Protein AF-A0A661WSB7-F1 (afdb_monomer_lite)

Radius of gyration: 28.86 Å; chains: 1; bounding box: 81×37×64 Å

pLDDT: mean 88.87, std 9.88, range [48.19, 96.81]

Structure (mmCIF, N/CA/C/O backbone):
data_AF-A0A661WSB7-F1
#
_entry.id   AF-A0A661WSB7-F1
#
loop_
_atom_site.group_PDB
_atom_site.id
_atom_site.type_symbol
_atom_site.label_atom_id
_atom_site.label_alt_id
_atom_site.label_comp_id
_atom_site.label_asym_id
_atom_site.label_entity_id
_atom_site.label_seq_id
_atom_site.pdbx_PDB_ins_code
_atom_site.Cartn_x
_atom_site.Cartn_y
_atom_site.Cartn_z
_atom_site.occupancy
_atom_site.B_iso_or_equiv
_atom_site.auth_seq_id
_atom_site.auth_comp_id
_atom_site.auth_asym_id
_atom_site.auth_atom_id
_atom_site.pdbx_PDB_model_num
ATOM 1 N N . MET A 1 1 ? -64.156 -21.860 35.227 1.00 48.19 1 MET A N 1
ATOM 2 C CA . MET A 1 1 ? -63.182 -21.817 36.339 1.00 48.19 1 MET A CA 1
ATOM 3 C C . MET A 1 1 ? -61.802 -21.608 35.723 1.00 48.19 1 MET A C 1
ATOM 5 O O . MET A 1 1 ? -61.200 -22.572 35.284 1.00 48.19 1 MET A O 1
ATOM 9 N N . PHE A 1 2 ? -61.357 -20.355 35.576 1.00 55.84 2 PHE A N 1
ATOM 10 C CA . PHE A 1 2 ? -60.053 -20.019 34.989 1.00 55.84 2 PHE A CA 1
ATOM 11 C C . PHE A 1 2 ? -59.142 -19.496 36.096 1.00 55.84 2 PHE A C 1
ATOM 13 O O . PHE A 1 2 ? -59.358 -18.412 36.635 1.00 55.84 2 PHE A O 1
ATOM 20 N N . ARG A 1 3 ? -58.169 -20.319 36.481 1.00 64.00 3 ARG A N 1
ATOM 21 C CA . ARG A 1 3 ? -57.183 -20.019 37.516 1.00 64.00 3 ARG A CA 1
ATOM 22 C C . ARG A 1 3 ? -56.070 -19.205 36.850 1.00 64.00 3 ARG A C 1
ATOM 24 O O . ARG A 1 3 ? -55.285 -19.754 36.088 1.00 64.00 3 ARG A O 1
ATOM 31 N N . LYS A 1 4 ? -56.075 -17.887 37.063 1.00 63.34 4 LYS A N 1
ATOM 32 C CA . LYS A 1 4 ? -55.012 -16.989 36.596 1.00 63.34 4 LYS A CA 1
ATOM 33 C C . LYS A 1 4 ? -53.722 -17.313 37.355 1.00 63.34 4 LYS A C 1
ATOM 35 O O . LYS A 1 4 ? -53.668 -17.120 38.566 1.00 63.34 4 LYS A O 1
ATOM 40 N N . PHE A 1 5 ? -52.718 -17.806 36.639 1.00 63.44 5 PHE A N 1
ATOM 41 C CA . PHE A 1 5 ? -51.320 -17.765 37.054 1.00 63.44 5 PHE A CA 1
ATOM 42 C C . PHE A 1 5 ? -50.817 -16.346 36.772 1.00 63.44 5 PHE A C 1
ATOM 44 O O .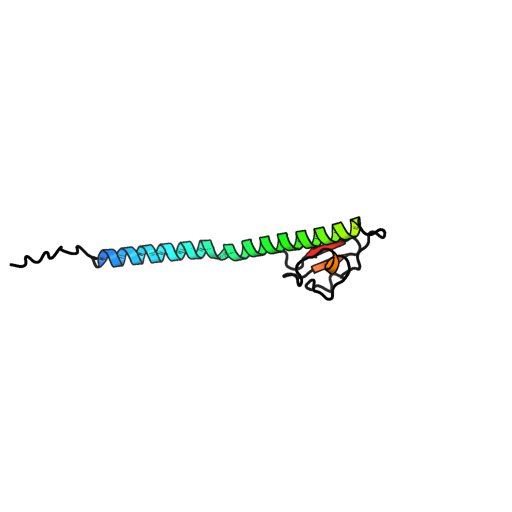 PHE A 1 5 ? -50.596 -15.994 35.620 1.00 63.44 5 PHE A O 1
ATOM 51 N N . PHE A 1 6 ? -50.733 -15.503 37.799 1.00 63.22 6 PHE A N 1
ATOM 52 C CA . PHE A 1 6 ? -49.803 -14.377 37.768 1.00 63.22 6 PHE A CA 1
ATOM 53 C C . PHE A 1 6 ? -48.501 -14.930 38.344 1.00 63.22 6 PHE A C 1
ATOM 55 O O . PHE A 1 6 ? -48.378 -15.071 39.561 1.00 63.22 6 PHE A O 1
ATOM 62 N N . GLU A 1 7 ? -47.590 -15.351 37.467 1.00 66.50 7 GLU A N 1
ATOM 63 C CA . GLU A 1 7 ? -46.181 -15.469 37.834 1.00 66.50 7 GLU A CA 1
ATOM 64 C C . GLU A 1 7 ? -45.696 -14.063 38.191 1.00 66.50 7 GLU A C 1
ATOM 66 O O . GLU A 1 7 ? -45.972 -13.096 37.482 1.00 66.50 7 GLU A O 1
ATOM 71 N N . ALA A 1 8 ? -45.071 -13.928 39.356 1.00 62.16 8 ALA A N 1
ATOM 72 C CA . ALA A 1 8 ? -44.436 -12.684 39.735 1.00 62.16 8 ALA A CA 1
ATOM 73 C C . ALA A 1 8 ? -43.202 -12.518 38.842 1.00 62.16 8 ALA A C 1
ATOM 75 O O . ALA A 1 8 ? -42.212 -13.218 39.042 1.00 62.16 8 ALA A O 1
ATOM 76 N N . GLU A 1 9 ? -43.260 -11.626 37.852 1.00 65.88 9 GLU A N 1
ATOM 77 C CA . GLU A 1 9 ? -42.049 -11.111 37.216 1.00 65.88 9 GLU A CA 1
ATOM 78 C C . GLU A 1 9 ? -41.222 -10.408 38.307 1.00 65.88 9 GLU A C 1
ATOM 80 O O . GLU A 1 9 ? -41.486 -9.264 38.685 1.00 65.88 9 GLU A O 1
ATOM 85 N N . GLU A 1 10 ? -40.235 -11.120 38.850 1.00 67.06 10 GLU A N 1
ATOM 86 C CA . GLU A 1 10 ? -39.175 -10.590 39.708 1.00 67.06 10 GLU A CA 1
ATOM 87 C C . GLU A 1 10 ? -38.230 -9.765 38.814 1.00 67.06 10 GLU A C 1
ATOM 89 O O . GLU A 1 10 ? -37.151 -10.192 38.415 1.00 67.06 10 GLU A O 1
ATOM 94 N N . GLY A 1 11 ? -38.740 -8.619 38.355 1.00 66.25 11 GLY A N 1
ATOM 95 C CA . GLY A 1 11 ? -38.167 -7.828 37.276 1.00 66.25 11 GLY A CA 1
ATOM 96 C C . GLY A 1 11 ? -37.703 -6.453 37.739 1.00 66.25 11 GLY A C 1
ATOM 97 O O . GLY A 1 11 ? -38.515 -5.600 38.087 1.00 66.25 11 GLY A O 1
ATOM 98 N N . PHE A 1 12 ? -36.390 -6.246 37.637 1.00 69.94 12 PHE A N 1
ATOM 99 C CA . PHE A 1 12 ? -35.697 -4.960 37.533 1.00 69.94 12 PHE A CA 1
ATOM 100 C C . PHE A 1 12 ? -35.858 -3.995 38.714 1.00 69.94 12 PHE A C 1
ATOM 102 O O . PHE A 1 12 ? -36.707 -3.099 38.742 1.00 69.94 12 PHE A O 1
ATOM 109 N N . THR A 1 13 ? -34.947 -4.101 39.678 1.00 84.69 13 THR A N 1
ATOM 110 C CA . THR A 1 13 ? -34.779 -3.049 40.680 1.00 84.69 13 THR A CA 1
ATOM 111 C C . THR A 1 13 ? -34.101 -1.816 40.064 1.00 84.69 13 THR A C 1
ATOM 113 O O . THR A 1 13 ? -33.258 -1.910 39.171 1.00 84.69 13 THR A O 1
ATOM 116 N N . LEU A 1 14 ? -34.421 -0.619 40.570 1.00 85.50 14 LEU A N 1
ATOM 117 C CA . LEU A 1 14 ? -33.753 0.622 40.143 1.00 85.50 14 LEU A CA 1
ATOM 118 C C . LEU A 1 14 ? -32.233 0.574 40.362 1.00 85.50 14 LEU A C 1
ATOM 120 O O . LEU A 1 14 ? -31.479 1.200 39.619 1.00 85.50 14 LEU A O 1
ATOM 124 N N . ILE A 1 15 ? -31.784 -0.171 41.377 1.00 91.06 15 ILE A N 1
ATOM 125 C CA . ILE A 1 15 ? -30.362 -0.321 41.677 1.00 91.06 15 ILE A CA 1
ATOM 126 C C . ILE A 1 15 ? -29.651 -1.204 40.649 1.00 91.06 15 ILE A C 1
ATOM 128 O O . ILE A 1 15 ? -28.524 -0.890 40.279 1.00 91.06 15 ILE A O 1
ATOM 132 N N . GLU A 1 16 ? -30.305 -2.240 40.117 1.00 88.81 16 GLU A N 1
ATOM 133 C CA . GLU A 1 16 ? -29.740 -3.041 39.026 1.00 88.81 16 GLU A CA 1
ATOM 134 C C . GLU A 1 16 ? -29.542 -2.209 37.768 1.00 88.81 16 GLU A C 1
ATOM 136 O O . GLU A 1 16 ? -28.471 -2.276 37.162 1.00 88.81 16 GLU A O 1
ATOM 141 N N . LEU A 1 17 ? -30.526 -1.374 37.413 1.00 90.94 17 LEU A N 1
ATOM 142 C CA . LEU A 1 17 ? -30.395 -0.473 36.269 1.00 90.94 17 LEU A CA 1
ATOM 143 C C . LEU A 1 17 ? -29.249 0.522 36.482 1.00 90.94 17 LEU A C 1
ATOM 145 O O . LEU A 1 17 ? -28.470 0.777 35.571 1.00 90.94 17 LEU A O 1
ATOM 149 N N . LEU A 1 18 ? -29.107 1.052 37.697 1.00 92.25 18 LEU A N 1
ATOM 150 C CA . LEU A 1 18 ? -28.063 2.018 38.033 1.00 92.25 18 LEU A CA 1
ATOM 151 C C . LEU A 1 18 ? -26.659 1.400 37.988 1.00 92.25 18 LEU A C 1
ATOM 153 O O . LEU A 1 18 ? -25.737 1.989 37.425 1.00 92.25 18 LEU A O 1
ATOM 157 N N . VAL A 1 19 ? -26.481 0.213 38.567 1.00 93.62 19 VAL A N 1
ATOM 158 C CA . VAL A 1 19 ? -25.177 -0.463 38.588 1.00 93.62 19 VAL A CA 1
ATOM 159 C C . VAL A 1 19 ? -24.781 -0.913 37.181 1.00 93.62 19 VAL A C 1
ATOM 161 O O . VAL A 1 19 ? -23.622 -0.762 36.798 1.00 93.62 19 VAL A O 1
ATOM 164 N N . THR A 1 20 ? -25.730 -1.395 36.375 1.00 94.50 20 THR A N 1
ATOM 165 C CA . THR A 1 20 ? -25.440 -1.801 34.991 1.00 94.50 20 THR A CA 1
ATOM 166 C C . THR A 1 20 ? -25.021 -0.625 34.120 1.00 94.50 20 THR A C 1
ATOM 168 O O . THR A 1 20 ? -23.989 -0.729 33.462 1.00 94.50 20 THR A O 1
ATOM 171 N N . ILE A 1 21 ? -25.728 0.512 34.145 1.00 94.94 21 ILE A N 1
ATOM 172 C CA . ILE A 1 21 ? -25.296 1.688 33.366 1.00 94.94 21 ILE A CA 1
ATOM 173 C C . ILE A 1 21 ? -23.942 2.225 33.840 1.00 94.94 21 ILE A C 1
ATOM 175 O O . ILE A 1 21 ? -23.144 2.657 33.011 1.00 94.94 21 ILE A O 1
ATOM 179 N N . ALA A 1 22 ? -23.646 2.146 35.143 1.00 96.25 22 ALA A N 1
ATOM 180 C CA . ALA A 1 22 ? -22.350 2.546 35.680 1.00 96.25 22 ALA A CA 1
ATOM 181 C C . ALA A 1 22 ? -21.219 1.647 35.153 1.00 96.25 22 ALA A C 1
ATOM 183 O O . ALA A 1 22 ? -20.199 2.153 34.686 1.00 96.25 22 ALA A O 1
ATOM 184 N N . ILE A 1 23 ? -21.410 0.324 35.162 1.00 96.31 23 ILE A N 1
ATOM 185 C CA . ILE A 1 23 ? -20.430 -0.627 34.616 1.00 96.31 23 ILE A CA 1
ATOM 186 C C . ILE A 1 23 ? -20.294 -0.452 33.100 1.00 96.31 23 ILE A C 1
ATOM 188 O O . ILE A 1 23 ? -19.174 -0.398 32.595 1.00 96.31 23 ILE A O 1
ATOM 192 N N . MET A 1 24 ? -21.405 -0.309 32.370 1.00 96.06 24 MET A N 1
ATOM 193 C CA . MET A 1 24 ? -21.371 -0.076 30.924 1.00 96.06 24 MET A CA 1
ATOM 194 C C . MET A 1 24 ? -20.596 1.197 30.582 1.00 96.06 24 MET A C 1
ATOM 196 O O . MET A 1 24 ? -19.757 1.154 29.691 1.00 96.06 24 MET A O 1
ATOM 200 N N . ALA A 1 25 ? -20.805 2.301 31.307 1.00 96.12 25 ALA A N 1
ATOM 201 C CA . ALA A 1 25 ? -20.078 3.547 31.065 1.00 96.12 25 ALA A CA 1
ATOM 202 C C . ALA A 1 25 ? -18.554 3.371 31.202 1.00 96.12 25 ALA A C 1
ATOM 204 O O . ALA A 1 25 ? -17.797 3.865 30.366 1.00 96.12 25 ALA A O 1
ATOM 205 N N . VAL A 1 26 ? -18.104 2.619 32.213 1.00 95.88 26 VAL A N 1
ATOM 206 C CA . VAL A 1 26 ? -16.677 2.310 32.404 1.00 95.88 26 VAL A CA 1
ATOM 207 C C . VAL A 1 26 ? -16.147 1.419 31.278 1.00 95.88 26 VAL A C 1
ATOM 209 O O . VAL A 1 26 ? -15.096 1.715 30.709 1.00 95.88 26 VAL A O 1
ATOM 212 N N . LEU A 1 27 ? -16.874 0.354 30.924 1.00 96.19 27 LEU A N 1
ATOM 213 C CA . LEU A 1 27 ? -16.466 -0.561 29.854 1.00 96.19 27 LEU A CA 1
ATOM 214 C C . LEU A 1 27 ? -16.376 0.150 28.499 1.00 96.19 27 LEU A C 1
ATOM 216 O O . LEU A 1 27 ? -15.397 -0.048 27.782 1.00 96.19 27 LEU A O 1
ATOM 220 N N . PHE A 1 28 ? -17.338 1.019 28.178 1.00 94.62 28 PHE A N 1
ATOM 221 C CA . PHE A 1 28 ? -17.312 1.822 26.955 1.00 94.62 28 PHE A CA 1
ATOM 222 C C . PHE A 1 28 ? -16.051 2.685 26.873 1.00 94.62 28 PHE A C 1
ATOM 224 O O . PHE A 1 28 ? -15.377 2.662 25.846 1.00 94.62 28 PHE A O 1
ATOM 231 N N . GLY A 1 29 ? -15.687 3.380 27.957 1.00 91.69 29 GLY A N 1
ATOM 232 C CA . GLY A 1 29 ? -14.489 4.223 27.978 1.00 91.69 29 GLY A CA 1
ATOM 233 C C . GLY A 1 29 ? -13.193 3.449 27.709 1.00 91.69 29 GLY A C 1
ATOM 234 O O . GLY A 1 29 ? -12.346 3.905 26.941 1.00 91.69 29 GLY A O 1
ATOM 235 N N . ILE A 1 30 ? -13.042 2.250 28.283 1.00 91.31 30 ILE A N 1
ATOM 236 C CA . ILE A 1 30 ? -11.846 1.418 28.063 1.00 91.31 30 ILE A CA 1
ATOM 237 C C . ILE A 1 30 ? -11.807 0.905 26.618 1.00 91.31 30 ILE A C 1
ATOM 239 O O . ILE A 1 30 ? -10.780 1.029 25.952 1.00 91.31 30 ILE A O 1
ATOM 243 N N . VAL A 1 31 ? -12.928 0.384 26.109 1.00 91.75 31 VAL A N 1
ATOM 244 C CA . VAL A 1 31 ? -13.009 -0.164 24.745 1.00 91.75 31 VAL A CA 1
ATOM 245 C C . VAL A 1 31 ? -12.682 0.902 23.695 1.00 91.75 31 VAL A C 1
ATOM 247 O O . VAL A 1 31 ? -11.945 0.616 22.749 1.00 91.75 31 VAL A O 1
ATOM 250 N N . THR A 1 32 ? -13.140 2.145 23.878 1.00 87.50 32 THR A N 1
ATOM 251 C CA . THR A 1 32 ? -12.837 3.232 22.931 1.00 87.50 32 THR A CA 1
ATOM 252 C C . THR A 1 32 ? -11.345 3.539 22.824 1.00 87.50 32 THR A C 1
ATOM 254 O O . THR A 1 32 ? -10.860 3.765 21.720 1.00 87.50 32 THR A O 1
ATOM 257 N N . LEU A 1 33 ? -10.602 3.481 23.937 1.00 84.31 33 LEU A N 1
ATOM 258 C CA . LEU A 1 33 ? -9.152 3.711 23.939 1.00 84.31 33 LEU A CA 1
ATOM 259 C C . LEU A 1 33 ? -8.386 2.556 23.286 1.00 84.31 33 LEU A C 1
ATOM 261 O O . LEU A 1 33 ? -7.338 2.769 22.690 1.00 84.31 33 LEU A O 1
ATOM 265 N N . THR A 1 34 ? -8.898 1.327 23.392 1.00 83.31 34 THR A N 1
ATOM 266 C CA . THR A 1 34 ? -8.261 0.163 22.757 1.00 83.31 34 THR A CA 1
ATOM 267 C C . THR A 1 34 ? -8.470 0.112 21.247 1.00 83.31 34 THR A C 1
ATOM 269 O O . THR A 1 34 ? -7.639 -0.445 20.539 1.00 83.31 34 THR A O 1
ATOM 272 N N . LEU A 1 35 ? -9.567 0.686 20.743 1.00 84.44 35 LEU A N 1
ATOM 273 C CA . LEU A 1 35 ? -9.913 0.626 19.322 1.00 84.44 35 LEU A CA 1
ATOM 274 C C . LEU A 1 35 ? -9.323 1.791 18.511 1.00 84.44 35 LEU A C 1
ATOM 276 O O . LEU A 1 35 ? -9.190 1.667 17.297 1.00 84.44 35 LEU A O 1
ATOM 280 N N . SER A 1 36 ? -8.931 2.893 19.162 1.00 81.56 36 SER A N 1
ATOM 281 C CA . SER A 1 36 ? -8.534 4.144 18.498 1.00 81.56 36 SER A CA 1
ATOM 282 C C . SER A 1 36 ? -7.247 4.086 17.666 1.00 81.56 36 SER A C 1
ATOM 284 O O . SER A 1 36 ? -6.928 5.084 17.045 1.00 81.56 36 SER A O 1
ATOM 286 N N . GLY A 1 37 ? -6.514 2.968 17.650 1.00 78.06 37 GLY A N 1
ATOM 287 C CA . GLY A 1 37 ? -5.332 2.779 16.794 1.00 78.06 37 GLY A CA 1
ATOM 288 C C . GLY A 1 37 ? -5.381 1.518 15.931 1.00 78.06 37 GLY A C 1
ATOM 289 O O . GLY A 1 37 ? -4.419 1.207 15.241 1.00 78.06 37 GLY A O 1
ATOM 290 N N . VAL A 1 38 ? -6.468 0.741 15.978 1.00 85.56 38 VAL A N 1
ATOM 291 C CA . VAL A 1 38 ? -6.574 -0.487 15.166 1.00 85.56 38 VAL A CA 1
ATOM 292 C C . VAL A 1 38 ? -6.716 -0.154 13.679 1.00 85.56 38 VAL A C 1
ATOM 294 O O . VAL A 1 38 ? -6.209 -0.905 12.855 1.00 85.56 38 VAL A O 1
ATOM 297 N N . GLY A 1 39 ? -7.376 0.963 13.351 1.00 86.38 39 GLY A N 1
ATOM 298 C CA . GLY A 1 39 ? -7.498 1.457 11.977 1.00 86.38 39 GLY A CA 1
ATOM 299 C C . GLY A 1 39 ? -6.138 1.806 11.383 1.00 86.38 39 GLY A C 1
ATOM 300 O O . GLY A 1 39 ? -5.743 1.189 10.403 1.00 86.38 39 GLY A O 1
ATOM 301 N N . ASP A 1 40 ? -5.400 2.694 12.048 1.00 87.00 40 ASP A N 1
ATOM 302 C CA . ASP A 1 40 ? -4.093 3.180 11.590 1.0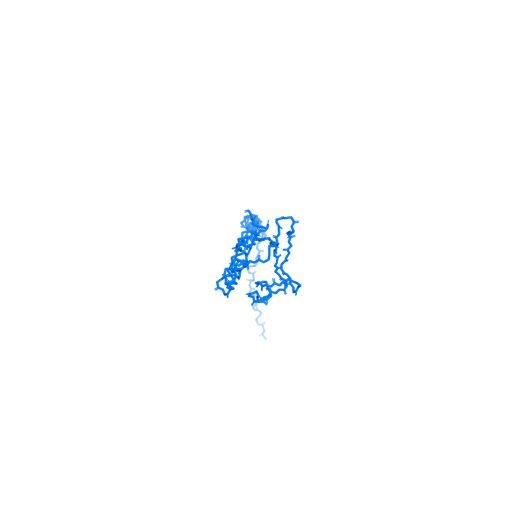0 87.00 40 ASP A CA 1
ATOM 303 C C . ASP A 1 40 ? -3.100 2.026 11.359 1.00 87.00 40 ASP A C 1
ATOM 305 O O . ASP A 1 40 ? -2.527 1.899 10.286 1.00 87.00 40 ASP A O 1
ATOM 309 N N . ASN A 1 41 ? -2.990 1.084 12.309 1.00 88.19 41 ASN A N 1
ATOM 310 C CA . ASN A 1 41 ? -2.111 -0.084 12.140 1.00 88.19 41 ASN A CA 1
ATOM 311 C C . ASN A 1 41 ? -2.530 -0.995 10.971 1.00 88.19 41 ASN A C 1
ATOM 313 O O . ASN A 1 41 ? -1.693 -1.688 10.391 1.00 88.19 41 ASN A O 1
ATOM 317 N N . ALA A 1 42 ? -3.831 -1.077 10.678 1.00 91.06 42 ALA A N 1
ATOM 318 C CA . ALA A 1 42 ? -4.323 -1.864 9.555 1.00 91.06 42 ALA A CA 1
ATOM 319 C C . ALA A 1 42 ? -4.028 -1.161 8.226 1.00 91.06 42 ALA A C 1
ATOM 321 O O . ALA A 1 42 ? -3.649 -1.833 7.272 1.00 91.06 42 ALA A O 1
ATOM 322 N N . GLU A 1 43 ? -4.166 0.161 8.180 1.00 92.62 43 GLU A N 1
ATOM 323 C CA . GLU A 1 43 ? -3.827 0.978 7.018 1.00 92.62 43 GLU A CA 1
ATOM 324 C C . GLU A 1 43 ? -2.327 0.911 6.708 1.00 92.62 43 GLU A C 1
ATOM 326 O O . GLU A 1 43 ? -1.971 0.548 5.590 1.00 92.62 43 GLU A O 1
ATOM 331 N N . ASP A 1 44 ? -1.456 1.073 7.708 1.00 94.12 44 ASP A N 1
ATOM 332 C CA . ASP A 1 44 ? -0.002 0.908 7.555 1.00 94.12 44 ASP A CA 1
ATOM 333 C C . ASP A 1 44 ? 0.365 -0.470 6.980 1.00 94.12 44 ASP A C 1
ATOM 335 O O . ASP A 1 44 ? 1.218 -0.601 6.099 1.00 94.12 44 ASP A O 1
ATOM 339 N N . ALA A 1 45 ? -0.305 -1.527 7.451 1.00 94.75 45 ALA A N 1
ATOM 340 C CA . ALA A 1 45 ? -0.082 -2.880 6.952 1.00 94.75 45 ALA A CA 1
ATOM 341 C C . ALA A 1 45 ? -0.541 -3.054 5.493 1.00 94.75 45 ALA A C 1
ATOM 343 O O . ALA A 1 45 ? 0.086 -3.808 4.743 1.00 94.75 45 ALA A O 1
ATOM 344 N N . VAL A 1 46 ? -1.620 -2.374 5.094 1.00 95.31 46 VAL A N 1
ATOM 345 C CA . VAL A 1 46 ? -2.115 -2.365 3.711 1.00 95.31 46 VAL A CA 1
ATOM 346 C C . VAL A 1 46 ? -1.154 -1.600 2.806 1.00 95.31 46 VAL A C 1
ATOM 348 O O . VAL A 1 46 ? -0.801 -2.137 1.758 1.00 95.31 46 VAL A O 1
ATOM 351 N N . ILE A 1 47 ? -0.659 -0.434 3.240 1.00 95.88 47 ILE A N 1
ATOM 352 C CA . ILE A 1 47 ? 0.355 0.345 2.514 1.00 95.88 47 ILE A CA 1
ATOM 353 C C . ILE A 1 47 ? 1.568 -0.546 2.244 1.00 95.88 47 ILE A C 1
ATOM 355 O O . ILE A 1 47 ? 1.898 -0.805 1.090 1.00 95.88 47 ILE A O 1
ATOM 359 N N . VAL A 1 48 ? 2.171 -1.127 3.289 1.00 95.94 48 VAL A N 1
ATOM 360 C CA . VAL A 1 48 ? 3.350 -2.004 3.156 1.00 95.94 48 VAL A CA 1
ATOM 361 C C . VAL A 1 48 ? 3.098 -3.175 2.198 1.00 95.94 48 VAL A C 1
ATOM 363 O O . VAL A 1 48 ? 3.972 -3.517 1.394 1.00 95.94 48 VAL A O 1
ATOM 366 N N . ALA A 1 49 ? 1.917 -3.793 2.263 1.00 96.19 49 ALA A N 1
ATOM 367 C CA . ALA A 1 49 ? 1.562 -4.895 1.376 1.00 96.19 49 ALA A CA 1
ATOM 368 C C . ALA A 1 49 ? 1.447 -4.444 -0.089 1.00 96.19 49 ALA A C 1
ATOM 370 O O . ALA A 1 49 ? 2.006 -5.105 -0.966 1.00 96.19 49 ALA A O 1
ATOM 371 N N . GLU A 1 50 ? 0.773 -3.323 -0.357 1.00 96.31 50 GLU A N 1
ATOM 372 C CA . GLU A 1 50 ? 0.623 -2.778 -1.709 1.00 96.31 50 GLU A CA 1
ATOM 373 C C . GLU A 1 50 ? 1.986 -2.359 -2.280 1.00 96.31 50 GLU A C 1
ATOM 375 O O . GLU A 1 50 ? 2.345 -2.802 -3.372 1.00 96.31 50 GLU A O 1
ATOM 380 N N . CYS A 1 51 ? 2.815 -1.635 -1.514 1.00 96.00 51 CYS A N 1
ATOM 381 C CA . CYS A 1 51 ? 4.155 -1.246 -1.967 1.00 96.00 51 CYS A CA 1
ATOM 382 C C . CYS A 1 51 ? 5.026 -2.478 -2.307 1.00 96.00 51 CYS A C 1
ATOM 384 O O . CYS A 1 51 ? 5.763 -2.463 -3.292 1.00 96.00 51 CYS A O 1
ATOM 386 N N . SER A 1 52 ? 4.913 -3.581 -1.549 1.00 96.38 52 SER A N 1
ATOM 387 C CA . SER A 1 52 ? 5.628 -4.832 -1.856 1.00 96.38 52 SER A CA 1
ATOM 388 C C . SER A 1 52 ? 5.152 -5.492 -3.154 1.00 96.38 52 SER A C 1
ATOM 390 O O . SER A 1 52 ? 5.957 -6.129 -3.843 1.00 96.38 52 SER A O 1
ATOM 392 N N . VAL A 1 53 ? 3.862 -5.383 -3.481 1.00 96.25 53 VAL A N 1
ATOM 393 C CA . VAL A 1 53 ? 3.309 -5.880 -4.749 1.00 96.25 53 VAL A CA 1
ATOM 394 C C . VAL A 1 53 ? 3.835 -5.043 -5.913 1.00 96.25 53 VAL A C 1
ATOM 396 O O . VAL A 1 53 ? 4.278 -5.619 -6.907 1.00 96.25 53 VAL A O 1
ATOM 399 N N . VAL A 1 54 ? 3.859 -3.715 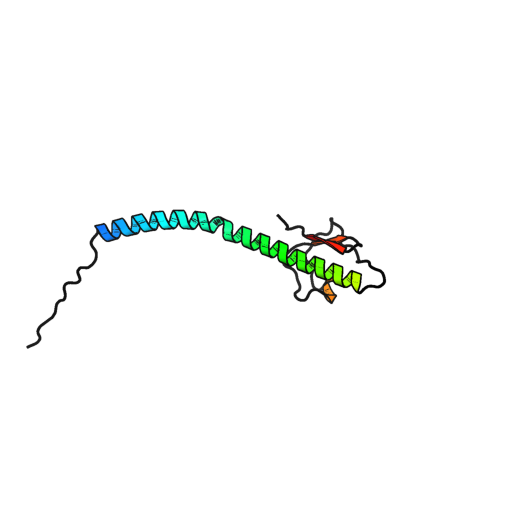-5.772 1.00 96.12 54 VAL A N 1
ATOM 400 C CA . VAL A 1 54 ? 4.396 -2.805 -6.796 1.00 96.12 54 VAL A CA 1
ATOM 401 C C . VAL A 1 54 ? 5.892 -3.056 -7.027 1.00 96.12 54 VAL A C 1
ATOM 403 O O . VAL A 1 54 ? 6.298 -3.225 -8.176 1.00 96.12 54 VAL A O 1
ATOM 406 N N . GLN A 1 55 ? 6.696 -3.199 -5.965 1.00 96.81 55 GLN A N 1
ATOM 407 C CA . GLN A 1 55 ? 8.116 -3.562 -6.089 1.00 96.81 55 GLN A CA 1
ATOM 408 C C . GLN A 1 55 ? 8.296 -4.902 -6.813 1.00 96.81 55 GLN A C 1
ATOM 410 O O . GLN A 1 55 ? 9.098 -5.013 -7.735 1.00 96.81 55 GLN A O 1
ATOM 415 N N . SER A 1 56 ? 7.500 -5.914 -6.454 1.00 96.50 56 SER A N 1
ATOM 416 C CA . SER A 1 56 ? 7.572 -7.223 -7.115 1.00 96.50 56 SER A CA 1
ATOM 417 C C . SER A 1 56 ? 7.238 -7.130 -8.608 1.00 96.50 56 SER A C 1
ATOM 419 O O . SER A 1 56 ? 7.829 -7.841 -9.418 1.00 96.50 56 SER A O 1
ATOM 421 N N . ALA A 1 57 ? 6.298 -6.262 -8.993 1.00 95.75 57 ALA A N 1
ATOM 422 C CA . ALA A 1 57 ? 5.957 -6.032 -10.392 1.00 95.75 57 ALA A CA 1
ATOM 423 C C . ALA A 1 57 ? 7.121 -5.384 -11.167 1.00 95.75 57 ALA A C 1
ATOM 425 O O . ALA A 1 57 ? 7.423 -5.825 -12.281 1.00 95.75 57 ALA A O 1
ATOM 426 N N . ALA A 1 58 ? 7.812 -4.410 -10.565 1.00 95.56 58 ALA A N 1
ATOM 427 C CA . ALA A 1 58 ? 9.025 -3.809 -11.123 1.00 95.56 58 ALA A CA 1
ATOM 428 C C . ALA A 1 58 ? 10.160 -4.844 -11.281 1.00 95.56 58 ALA A C 1
ATOM 430 O O . ALA A 1 58 ? 10.749 -4.956 -12.359 1.00 95.56 58 ALA A O 1
ATOM 431 N N . ASP A 1 59 ? 10.398 -5.679 -10.264 1.00 95.25 59 ASP A N 1
ATOM 432 C CA . ASP A 1 59 ? 11.419 -6.736 -10.300 1.00 95.25 59 ASP A CA 1
ATOM 433 C C . ASP A 1 59 ? 11.144 -7.772 -11.404 1.00 95.25 59 ASP A C 1
ATOM 435 O O . ASP A 1 59 ? 12.051 -8.192 -12.129 1.00 95.25 59 ASP A O 1
ATOM 439 N N . ILE A 1 60 ? 9.880 -8.187 -11.558 1.00 94.38 60 ILE A N 1
ATOM 440 C CA . ILE A 1 60 ? 9.468 -9.128 -12.610 1.00 94.38 60 ILE A CA 1
ATOM 441 C C . ILE A 1 60 ? 9.700 -8.515 -13.992 1.00 94.38 60 ILE A C 1
ATOM 443 O O . ILE A 1 60 ? 10.172 -9.213 -14.894 1.00 94.38 60 ILE A O 1
ATOM 447 N N . TRP A 1 61 ? 9.394 -7.227 -14.166 1.00 93.94 61 TRP A N 1
ATOM 448 C CA . TRP A 1 61 ? 9.654 -6.529 -15.419 1.00 93.94 61 TRP A CA 1
ATOM 449 C C . TRP A 1 61 ? 11.142 -6.524 -15.758 1.00 93.94 61 TRP A C 1
ATOM 451 O O . TRP A 1 61 ? 11.502 -6.925 -16.861 1.00 93.94 61 TRP A O 1
ATOM 461 N N . LEU A 1 62 ? 12.007 -6.155 -14.813 1.00 93.50 62 LEU A N 1
ATOM 462 C CA . LEU A 1 62 ? 13.459 -6.142 -15.021 1.00 93.50 62 LEU A CA 1
ATOM 463 C C . LEU A 1 62 ? 14.021 -7.529 -15.331 1.00 93.50 62 LEU A C 1
ATOM 465 O O . LEU A 1 62 ? 14.890 -7.665 -16.188 1.00 93.50 62 LEU A O 1
ATOM 469 N N . ALA A 1 63 ? 13.494 -8.570 -14.685 1.00 92.88 63 ALA A N 1
ATOM 470 C CA . ALA A 1 63 ? 13.887 -9.945 -14.967 1.00 92.88 63 ALA A CA 1
ATOM 471 C C . ALA A 1 63 ? 13.433 -10.426 -16.360 1.00 92.88 63 ALA A C 1
ATOM 473 O O . ALA A 1 63 ? 14.077 -11.298 -16.951 1.00 92.88 63 ALA A O 1
ATOM 474 N N . ALA A 1 64 ? 12.317 -9.899 -16.871 1.00 90.88 64 ALA A N 1
ATOM 475 C CA . ALA A 1 64 ? 11.778 -10.237 -18.186 1.00 90.88 64 ALA A CA 1
ATOM 476 C C . ALA A 1 64 ? 12.378 -9.385 -19.320 1.00 90.88 64 ALA A C 1
ATOM 478 O O . ALA A 1 64 ? 12.468 -9.858 -20.457 1.00 90.88 64 ALA A O 1
ATOM 479 N N . ASP A 1 65 ? 12.773 -8.146 -19.027 1.00 82.81 65 ASP A N 1
ATOM 480 C CA . ASP A 1 65 ? 13.273 -7.185 -19.999 1.00 82.81 65 ASP A CA 1
ATOM 481 C C . ASP A 1 65 ? 14.774 -7.361 -20.273 1.00 82.81 65 ASP A C 1
ATOM 483 O O . ASP A 1 65 ? 15.620 -7.340 -19.382 1.00 82.81 65 ASP A O 1
ATOM 487 N N . THR A 1 66 ? 15.141 -7.485 -21.550 1.00 78.31 66 THR A N 1
ATOM 488 C CA . THR A 1 66 ? 16.549 -7.670 -21.945 1.00 78.31 66 THR A CA 1
ATOM 489 C C . THR A 1 66 ? 17.410 -6.424 -21.745 1.00 78.31 66 THR A C 1
ATOM 491 O O . THR A 1 66 ? 18.638 -6.533 -21.753 1.00 78.31 66 THR A O 1
ATOM 494 N N . SER A 1 67 ? 16.791 -5.249 -21.608 1.00 84.69 67 SER A N 1
ATOM 495 C CA . SER A 1 67 ? 17.489 -3.996 -21.325 1.00 84.69 67 SER A CA 1
ATOM 496 C C . SER A 1 67 ? 17.691 -3.761 -19.827 1.00 84.69 67 SER A C 1
ATOM 498 O O . SER A 1 67 ? 18.513 -2.914 -19.481 1.00 84.69 67 SER A O 1
ATOM 500 N N . ASN A 1 68 ? 17.029 -4.544 -18.963 1.00 85.75 68 ASN A N 1
ATOM 501 C CA . ASN A 1 68 ? 17.120 -4.470 -17.506 1.00 85.75 68 ASN A CA 1
ATOM 502 C C . ASN A 1 68 ? 16.982 -3.020 -17.008 1.00 85.75 68 ASN A C 1
ATOM 504 O O . ASN A 1 68 ? 17.796 -2.540 -16.216 1.00 85.75 68 ASN A O 1
ATOM 508 N N . THR A 1 69 ? 15.985 -2.307 -17.537 1.00 88.88 69 THR A N 1
ATOM 509 C CA . THR A 1 69 ? 15.692 -0.922 -17.160 1.00 88.88 69 THR A CA 1
ATOM 510 C C . THR A 1 69 ? 14.188 -0.639 -17.177 1.00 88.88 69 THR A C 1
ATOM 512 O O . THR A 1 69 ? 13.433 -1.234 -17.952 1.00 88.88 69 THR A O 1
ATOM 515 N N . ILE A 1 70 ? 13.752 0.277 -16.313 1.00 91.44 70 ILE A N 1
ATOM 516 C CA . ILE A 1 70 ? 12.387 0.815 -16.270 1.00 91.44 70 ILE A CA 1
ATOM 517 C C . ILE A 1 70 ? 12.434 2.295 -16.666 1.00 91.44 70 ILE A C 1
ATOM 519 O O . ILE A 1 70 ? 13.416 2.987 -16.410 1.00 91.44 70 ILE A O 1
ATOM 523 N N . THR A 1 71 ? 11.378 2.794 -17.314 1.00 91.62 71 THR A N 1
ATOM 524 C CA . THR A 1 71 ? 11.231 4.245 -17.512 1.00 91.62 71 THR A CA 1
ATOM 525 C C . THR A 1 71 ? 10.975 4.894 -16.159 1.00 91.62 71 THR A C 1
ATOM 527 O O . THR A 1 71 ? 9.963 4.597 -15.530 1.00 91.62 71 THR A O 1
ATOM 530 N N . GLU A 1 72 ? 11.895 5.739 -15.710 1.00 92.69 72 GLU A N 1
ATOM 531 C CA . GLU A 1 72 ? 11.851 6.355 -14.385 1.00 92.69 72 GLU A CA 1
ATOM 532 C C . GLU A 1 72 ? 10.606 7.228 -14.175 1.00 92.69 72 GLU A C 1
ATOM 534 O O . GLU A 1 72 ? 10.171 7.973 -15.061 1.00 92.69 72 GLU A O 1
ATOM 539 N N . ARG A 1 73 ? 10.055 7.151 -12.962 1.00 93.31 73 ARG A N 1
ATOM 540 C CA . ARG A 1 73 ? 9.117 8.132 -12.422 1.00 93.31 73 ARG A CA 1
ATOM 541 C C . ARG A 1 73 ? 9.853 8.832 -11.290 1.00 93.31 73 ARG A C 1
ATOM 543 O O . ARG A 1 73 ? 9.962 8.302 -10.193 1.00 93.31 73 ARG A O 1
ATOM 550 N N . GLU A 1 74 ? 10.404 9.999 -11.597 1.00 89.12 74 GLU A N 1
ATOM 551 C CA . GLU A 1 74 ? 11.228 10.789 -10.678 1.00 89.12 74 GLU A CA 1
ATOM 552 C C . GLU A 1 74 ? 10.527 11.078 -9.346 1.00 89.12 74 GLU A C 1
ATOM 554 O O . GLU A 1 74 ? 9.318 11.289 -9.309 1.00 89.12 74 GLU A O 1
ATOM 559 N N . ALA A 1 75 ? 11.297 11.240 -8.266 1.00 88.00 75 ALA A N 1
ATOM 560 C CA . ALA A 1 75 ? 10.775 11.577 -6.932 1.00 88.00 75 ALA A CA 1
ATOM 561 C C . ALA A 1 75 ? 9.976 12.899 -6.869 1.00 88.00 75 ALA A C 1
ATOM 563 O O . ALA A 1 75 ? 9.310 13.182 -5.879 1.00 88.00 75 ALA A O 1
ATOM 564 N N . GLY A 1 76 ? 10.057 13.741 -7.906 1.00 86.94 76 GLY A N 1
ATOM 565 C CA . GLY A 1 76 ? 9.233 14.946 -8.052 1.00 86.94 76 GLY A CA 1
ATOM 566 C C . GLY A 1 76 ? 7.878 14.714 -8.732 1.00 86.94 76 GLY A C 1
ATOM 567 O O . GLY A 1 76 ? 7.109 15.664 -8.857 1.00 86.94 76 GLY A O 1
ATOM 568 N N . ASN A 1 77 ? 7.606 13.494 -9.195 1.00 90.44 77 ASN A N 1
ATOM 569 C CA . ASN A 1 77 ? 6.388 13.082 -9.886 1.00 90.44 77 ASN A CA 1
ATOM 570 C C . ASN A 1 77 ? 5.750 11.900 -9.144 1.00 90.44 77 ASN A C 1
ATOM 572 O O . ASN A 1 77 ? 5.697 10.781 -9.645 1.00 90.44 77 ASN A O 1
ATOM 576 N N . VAL A 1 78 ? 5.358 12.167 -7.901 1.00 94.00 78 VAL A N 1
ATOM 577 C CA . VAL A 1 78 ? 4.683 11.225 -7.008 1.00 94.00 78 VAL A CA 1
ATOM 578 C C . VAL A 1 78 ? 3.205 11.201 -7.382 1.00 94.00 78 VAL A C 1
ATOM 580 O O . VAL A 1 78 ? 2.561 12.248 -7.368 1.00 94.00 78 VAL A O 1
ATOM 583 N N . ASP A 1 79 ? 2.702 10.033 -7.769 1.00 95.44 79 ASP A N 1
ATOM 584 C CA . ASP A 1 79 ? 1.306 9.847 -8.176 1.00 95.44 79 ASP A CA 1
ATOM 585 C C . ASP A 1 79 ? 0.892 8.383 -7.986 1.00 95.44 79 ASP A C 1
ATOM 587 O O . ASP A 1 79 ? 1.746 7.499 -7.832 1.00 95.44 79 ASP A O 1
ATOM 591 N N . VAL A 1 80 ? -0.406 8.105 -8.045 1.00 95.56 80 VAL A N 1
ATOM 592 C CA . VAL A 1 80 ? -0.922 6.735 -8.135 1.00 95.56 80 VAL A CA 1
ATOM 593 C C . VAL A 1 80 ? -0.458 6.067 -9.434 1.00 95.56 80 VAL A C 1
ATOM 595 O O . VAL A 1 80 ? -0.017 6.724 -10.381 1.00 95.56 80 VAL A O 1
ATOM 598 N N . ILE A 1 81 ? -0.510 4.738 -9.487 1.00 95.44 81 ILE A N 1
ATOM 599 C CA . ILE A 1 81 ? -0.350 4.003 -10.741 1.00 95.44 81 ILE A CA 1
ATOM 600 C C . ILE A 1 81 ? -1.744 3.803 -11.326 1.00 95.44 81 ILE A C 1
ATOM 602 O O . ILE A 1 81 ? -2.612 3.225 -10.668 1.00 95.44 81 ILE A O 1
ATOM 606 N N . ASP A 1 82 ? -1.971 4.271 -12.549 1.00 94.56 82 ASP A N 1
ATOM 607 C CA . ASP A 1 82 ? -3.269 4.203 -13.215 1.00 94.56 82 ASP A CA 1
ATOM 608 C C . ASP A 1 82 ? -3.200 3.524 -14.595 1.00 94.56 82 ASP A C 1
ATOM 610 O O . ASP A 1 82 ? -2.180 2.994 -15.024 1.00 94.56 82 ASP A O 1
ATOM 614 N N . THR A 1 83 ? -4.330 3.484 -15.306 1.00 91.12 83 THR A N 1
ATOM 615 C CA . THR A 1 83 ? -4.418 2.846 -16.634 1.00 91.12 83 THR A CA 1
ATOM 616 C C . THR A 1 83 ? -3.684 3.595 -17.755 1.00 91.12 83 THR A C 1
ATOM 618 O O . THR A 1 83 ? -3.648 3.110 -18.886 1.00 91.12 83 THR A O 1
ATOM 621 N N . GLY A 1 84 ? -3.203 4.807 -17.487 1.00 89.56 84 GLY A N 1
ATOM 622 C CA . GLY A 1 84 ? -2.372 5.610 -18.378 1.00 89.56 84 GLY A CA 1
ATOM 623 C C . GLY A 1 84 ? -0.877 5.329 -18.223 1.00 89.56 84 GLY A C 1
ATOM 624 O O . GLY A 1 84 ? -0.112 5.689 -19.123 1.00 89.56 84 GLY A O 1
ATOM 625 N N . ASP A 1 85 ? -0.466 4.666 -17.141 1.00 91.00 85 ASP A N 1
ATOM 626 C CA . ASP A 1 85 ? 0.903 4.201 -16.963 1.00 91.00 85 ASP A CA 1
ATOM 627 C C . ASP A 1 85 ? 1.242 3.021 -17.875 1.00 91.00 85 ASP A C 1
ATOM 629 O O . ASP A 1 85 ? 0.388 2.225 -18.260 1.00 91.00 85 ASP A O 1
ATOM 633 N N . ALA A 1 86 ? 2.520 2.913 -18.228 1.00 88.88 86 ALA A N 1
ATOM 634 C CA . ALA A 1 86 ? 3.040 1.885 -19.122 1.00 88.88 86 ALA A CA 1
ATOM 635 C C . ALA A 1 86 ? 4.232 1.150 -18.491 1.00 88.88 86 ALA A C 1
ATOM 637 O O . ALA A 1 86 ? 4.832 1.610 -17.518 1.00 88.88 86 ALA A O 1
ATOM 638 N N . GLY A 1 87 ? 4.623 0.025 -19.086 1.00 89.50 87 GLY A N 1
ATOM 639 C CA . GLY A 1 87 ? 5.778 -0.755 -18.655 1.00 89.50 87 GLY A CA 1
ATOM 640 C C . GLY A 1 87 ? 5.370 -1.825 -17.653 1.00 89.50 87 GLY A C 1
ATOM 641 O O . GLY A 1 87 ? 4.563 -2.698 -17.957 1.00 89.50 87 GLY A O 1
ATOM 642 N N . PHE A 1 88 ? 5.945 -1.814 -16.451 1.00 91.56 88 PHE A N 1
ATOM 643 C CA . PHE A 1 88 ? 5.561 -2.816 -15.454 1.00 91.56 88 PHE A CA 1
ATOM 644 C C . PHE A 1 88 ? 4.153 -2.569 -14.895 1.00 91.56 88 PHE A C 1
ATOM 646 O O . PHE A 1 88 ? 3.462 -3.525 -14.541 1.00 91.56 88 PHE A O 1
ATOM 653 N N . ALA A 1 89 ? 3.733 -1.302 -14.849 1.00 88.31 89 ALA A N 1
ATOM 654 C CA . ALA A 1 89 ? 2.446 -0.865 -14.329 1.00 88.31 89 ALA A CA 1
ATOM 655 C C . ALA A 1 89 ? 1.264 -1.519 -15.065 1.00 88.31 89 ALA A C 1
ATOM 657 O O . ALA A 1 89 ? 0.424 -2.145 -14.427 1.00 88.31 89 ALA A O 1
ATOM 658 N N . ASP A 1 90 ? 1.226 -1.465 -16.399 1.00 89.75 90 ASP A N 1
ATOM 659 C CA . ASP A 1 90 ? 0.150 -2.072 -17.195 1.00 89.75 90 ASP A CA 1
ATOM 660 C C . ASP A 1 90 ? 0.347 -3.577 -17.444 1.00 89.75 90 ASP A C 1
ATOM 662 O O . ASP A 1 90 ? -0.625 -4.309 -17.649 1.00 89.75 90 ASP A O 1
ATOM 666 N N . ALA A 1 91 ? 1.592 -4.065 -17.422 1.00 90.81 91 ALA A N 1
ATOM 667 C CA . ALA A 1 91 ? 1.893 -5.466 -17.710 1.00 90.81 91 ALA A CA 1
ATOM 668 C C . ALA A 1 91 ? 1.735 -6.405 -16.500 1.00 90.81 91 ALA A C 1
ATOM 670 O O . ALA A 1 91 ? 1.340 -7.565 -16.673 1.00 90.81 91 ALA A O 1
ATOM 671 N N . TYR A 1 92 ? 2.068 -5.937 -15.292 1.00 93.50 92 TYR A N 1
ATOM 672 C CA . TYR A 1 92 ? 2.241 -6.798 -14.115 1.00 93.50 92 TYR A CA 1
ATOM 673 C C . TYR A 1 92 ? 1.378 -6.420 -12.905 1.00 93.50 92 TYR A C 1
ATOM 675 O O . TYR A 1 92 ? 1.252 -7.245 -11.996 1.00 93.50 92 TYR A O 1
ATOM 683 N N . ILE A 1 93 ? 0.715 -5.259 -12.904 1.00 94.69 93 ILE A N 1
ATOM 684 C CA . ILE A 1 93 ? -0.286 -4.910 -11.886 1.00 94.69 93 ILE A CA 1
ATOM 685 C C . ILE A 1 93 ? -1.682 -5.254 -12.415 1.00 94.69 93 ILE A C 1
ATOM 687 O O . ILE A 1 93 ? -2.026 -4.987 -13.563 1.00 94.69 93 ILE A O 1
ATOM 691 N N . ARG A 1 94 ? -2.482 -5.939 -11.589 1.00 91.88 94 ARG A N 1
ATOM 692 C CA . ARG A 1 94 ? -3.801 -6.457 -11.994 1.00 91.88 94 ARG A CA 1
ATOM 693 C C . ARG A 1 94 ? -4.929 -5.458 -11.807 1.00 91.88 94 ARG A C 1
ATOM 695 O O . ARG A 1 94 ? -5.788 -5.368 -12.679 1.00 91.88 94 ARG A O 1
ATOM 702 N N . ASP A 1 95 ? -4.915 -4.764 -10.678 1.00 91.88 95 ASP A N 1
ATOM 703 C CA . ASP A 1 95 ? -5.967 -3.844 -10.279 1.00 91.88 95 ASP A CA 1
ATOM 704 C C . ASP A 1 95 ? -5.390 -2.430 -10.300 1.00 91.88 95 ASP A C 1
ATOM 706 O O . ASP A 1 95 ? -4.4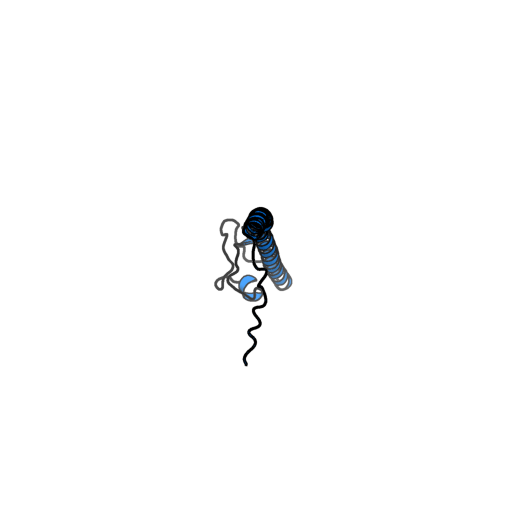44 -2.124 -9.579 1.00 91.88 95 ASP A O 1
ATOM 710 N N . LEU A 1 96 ? -5.938 -1.602 -11.188 1.00 93.06 96 LEU A N 1
ATOM 711 C CA . LEU A 1 96 ? -5.582 -0.198 -11.367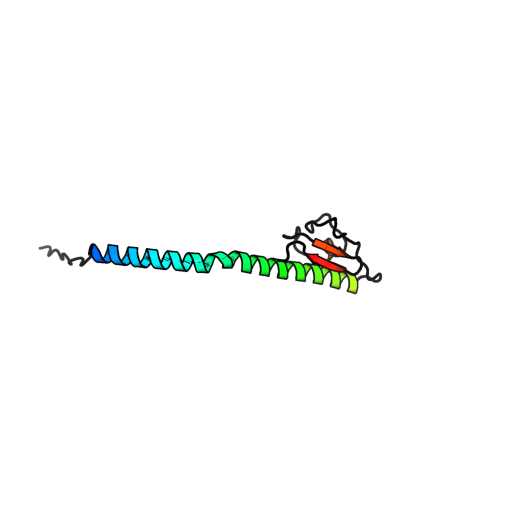 1.00 93.06 96 LEU A CA 1
ATOM 712 C C . LEU A 1 96 ? -6.866 0.651 -11.289 1.00 93.06 96 LEU A C 1
ATOM 714 O O . LEU A 1 96 ? -7.908 0.212 -11.796 1.00 93.06 96 LEU A O 1
ATOM 718 N N . PRO A 1 97 ? -6.819 1.867 -10.716 1.00 95.25 97 PRO A N 1
ATOM 719 C CA . PRO A 1 97 ? -5.642 2.502 -10.120 1.00 95.25 97 PRO A CA 1
ATOM 720 C C . PRO A 1 97 ? -5.258 1.908 -8.753 1.00 95.25 97 PRO A C 1
ATOM 722 O O . PRO A 1 97 ? -6.097 1.303 -8.084 1.00 95.25 97 PRO A O 1
ATOM 725 N N . THR A 1 98 ? -3.998 2.089 -8.354 1.00 95.56 98 THR A N 1
ATOM 726 C CA . THR A 1 98 ? -3.516 1.782 -6.996 1.00 95.56 98 THR A CA 1
ATOM 727 C C . THR A 1 98 ? -4.087 2.759 -5.965 1.00 95.56 98 THR A C 1
ATOM 729 O O . THR A 1 98 ? -4.622 3.813 -6.321 1.00 95.56 98 THR A O 1
ATOM 732 N N . SER A 1 99 ? -3.992 2.408 -4.682 1.00 94.94 99 SER A N 1
ATOM 733 C CA . SER A 1 99 ? -4.536 3.219 -3.585 1.00 94.94 99 SER A CA 1
ATOM 734 C C . SER A 1 99 ? -3.573 4.320 -3.141 1.00 94.94 99 SER A C 1
ATOM 736 O O . SER A 1 99 ? -4.028 5.361 -2.670 1.00 94.94 99 SER A O 1
ATOM 738 N N . TYR A 1 100 ? -2.269 4.076 -3.287 1.00 95.88 100 TYR A N 1
ATOM 739 C CA . TYR A 1 100 ? -1.199 4.945 -2.789 1.00 95.88 100 TYR A CA 1
ATOM 740 C C . TYR A 1 100 ? -0.347 5.522 -3.919 1.00 95.88 100 TYR A C 1
ATOM 742 O O . TYR A 1 100 ? -0.470 5.121 -5.083 1.00 95.88 100 TYR A O 1
ATOM 750 N N . GLU A 1 101 ? 0.507 6.477 -3.564 1.00 95.69 101 GLU A N 1
ATOM 751 C CA . GLU A 1 101 ? 1.367 7.196 -4.491 1.00 95.69 101 GLU A CA 1
ATOM 752 C C . GLU A 1 101 ? 2.797 6.629 -4.509 1.00 95.69 101 GLU A C 1
ATOM 754 O O . GLU A 1 101 ? 3.385 6.258 -3.486 1.00 95.69 101 GLU A O 1
ATOM 759 N N . TYR A 1 102 ? 3.383 6.585 -5.706 1.00 95.69 102 TYR A N 1
ATOM 760 C CA . TYR A 1 102 ? 4.656 5.925 -5.973 1.00 95.69 102 TYR A CA 1
ATOM 761 C C . TYR A 1 102 ? 5.553 6.749 -6.888 1.00 95.69 102 TYR A C 1
ATOM 763 O O . TYR A 1 102 ? 5.090 7.472 -7.773 1.00 95.69 102 TYR A O 1
ATOM 771 N N . TYR A 1 103 ? 6.855 6.541 -6.724 1.00 95.19 103 TYR A N 1
ATOM 772 C CA . TYR A 1 103 ? 7.894 6.934 -7.669 1.00 95.19 103 TYR A CA 1
ATOM 773 C C . TYR A 1 103 ? 8.955 5.827 -7.736 1.00 95.19 103 TYR A C 1
ATOM 775 O O . TYR A 1 103 ? 9.054 5.005 -6.825 1.00 95.19 103 TYR A O 1
ATOM 783 N N . TRP A 1 104 ? 9.729 5.752 -8.814 1.00 95.06 104 TRP A N 1
ATOM 784 C CA . TRP A 1 104 ? 10.736 4.702 -8.992 1.00 95.06 104 TRP A CA 1
ATOM 785 C C . TRP A 1 104 ? 11.867 5.154 -9.904 1.00 95.06 104 TRP A C 1
ATOM 787 O O . TRP A 1 104 ? 11.683 5.984 -10.799 1.00 95.06 104 TRP A O 1
ATOM 797 N N . ASP A 1 105 ? 13.041 4.572 -9.696 1.00 93.94 105 ASP A N 1
ATOM 798 C CA . ASP A 1 105 ? 14.204 4.842 -10.530 1.00 93.94 105 ASP A CA 1
ATOM 799 C C . ASP A 1 105 ? 14.303 3.887 -11.736 1.00 93.94 105 ASP A C 1
ATOM 801 O O . ASP A 1 105 ? 13.514 2.953 -11.915 1.00 93.94 105 ASP A O 1
ATOM 805 N N . ALA A 1 106 ? 15.303 4.118 -12.587 1.00 93.19 106 ALA A N 1
ATOM 806 C CA . ALA A 1 106 ? 15.551 3.284 -13.760 1.00 93.19 106 ALA A CA 1
ATOM 807 C C . ALA A 1 106 ? 16.018 1.849 -13.432 1.00 93.19 106 ALA A C 1
ATOM 809 O O . ALA A 1 106 ? 16.004 0.994 -14.327 1.00 93.19 106 ALA A O 1
ATOM 810 N N . ASN A 1 107 ? 16.429 1.587 -12.183 1.00 92.69 107 ASN A N 1
ATOM 811 C CA . ASN A 1 107 ? 16.822 0.272 -11.671 1.00 92.69 107 ASN A CA 1
ATOM 812 C C . ASN A 1 107 ? 15.641 -0.498 -11.063 1.00 92.69 107 ASN A C 1
ATOM 814 O O . ASN A 1 107 ? 15.836 -1.636 -10.645 1.00 92.69 107 ASN A O 1
ATOM 818 N N . GLY A 1 108 ? 14.445 0.101 -11.038 1.00 92.00 108 GLY A N 1
ATOM 819 C CA . GLY A 1 108 ? 13.226 -0.475 -10.476 1.00 92.00 108 GLY A CA 1
ATOM 820 C C . GLY A 1 108 ? 13.147 -0.439 -8.960 1.00 92.00 108 GLY A C 1
ATOM 821 O O . GLY A 1 108 ? 12.342 -1.175 -8.394 1.00 92.00 108 GLY A O 1
ATOM 822 N N . ASP A 1 109 ? 13.927 0.419 -8.304 1.00 94.50 109 ASP A N 1
ATOM 823 C CA . ASP A 1 109 ? 13.747 0.689 -6.883 1.00 94.50 109 ASP A CA 1
ATOM 824 C C . ASP A 1 109 ? 12.484 1.550 -6.706 1.00 94.50 109 ASP A C 1
ATOM 826 O O . ASP A 1 109 ? 12.481 2.755 -6.980 1.00 9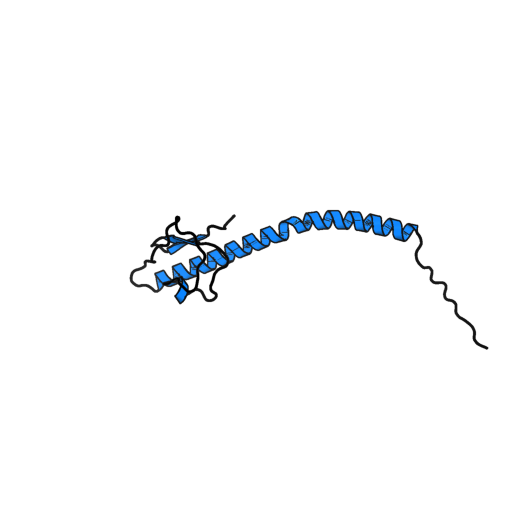4.50 109 ASP A O 1
ATOM 830 N N . VAL A 1 110 ? 11.384 0.922 -6.280 1.00 95.44 110 VAL A N 1
ATOM 831 C CA . VAL A 1 110 ? 10.097 1.585 -6.047 1.00 95.44 110 VAL A CA 1
ATOM 832 C C . VAL A 1 110 ? 10.094 2.207 -4.660 1.00 95.44 110 VAL A C 1
ATOM 834 O O . VAL A 1 110 ? 10.328 1.545 -3.649 1.00 95.44 110 VAL A O 1
ATOM 837 N N . THR A 1 111 ? 9.749 3.489 -4.598 1.00 96.31 111 THR A N 1
ATOM 838 C CA . THR A 1 111 ? 9.455 4.179 -3.348 1.00 96.31 111 THR A CA 1
ATOM 839 C C . THR A 1 111 ? 7.974 4.515 -3.262 1.00 96.31 111 THR A C 1
ATOM 841 O O . THR A 1 111 ? 7.380 5.079 -4.178 1.00 96.31 111 THR A O 1
ATOM 844 N N . CYS A 1 112 ? 7.393 4.160 -2.125 1.00 95.25 112 CYS A N 1
ATOM 845 C CA . CYS A 1 112 ? 6.004 4.398 -1.771 1.00 95.25 112 CYS A CA 1
ATOM 846 C C . CYS A 1 112 ? 5.952 5.653 -0.896 1.00 95.25 112 CYS A C 1
ATOM 848 O O . CYS A 1 112 ? 6.581 5.674 0.165 1.00 95.25 112 CYS A O 1
ATOM 850 N N . ALA A 1 113 ? 5.282 6.706 -1.358 1.00 93.25 113 ALA A N 1
ATOM 851 C CA . ALA A 1 113 ? 5.312 8.009 -0.694 1.00 93.25 113 ALA A CA 1
ATOM 852 C C . ALA A 1 113 ? 4.514 8.029 0.620 1.00 93.25 113 ALA A C 1
ATOM 854 O O . ALA A 1 113 ? 4.844 8.800 1.520 1.00 93.25 113 ALA A O 1
ATOM 855 N N . ASP A 1 114 ? 3.520 7.147 0.733 1.00 91.12 114 ASP A N 1
ATOM 856 C CA . ASP A 1 114 ? 2.600 7.062 1.869 1.00 91.12 114 ASP A CA 1
ATOM 857 C C . ASP A 1 114 ? 3.082 6.138 3.001 1.00 91.12 114 ASP A C 1
ATOM 859 O O . ASP A 1 114 ? 2.362 5.940 3.976 1.00 91.12 114 ASP A O 1
ATOM 863 N N . LEU A 1 115 ? 4.283 5.549 2.903 1.00 86.56 115 LEU A N 1
ATOM 864 C CA . LEU A 1 115 ? 4.820 4.726 3.993 1.00 86.56 115 LEU A CA 1
ATOM 865 C C . LEU A 1 115 ? 5.058 5.574 5.264 1.00 86.56 115 LEU A C 1
ATOM 867 O O . LEU A 1 115 ? 5.650 6.652 5.157 1.00 86.56 115 LEU A O 1
ATOM 871 N N . PRO A 1 116 ? 4.639 5.088 6.452 1.00 79.56 116 PRO A N 1
ATOM 872 C CA . PRO A 1 116 ? 4.803 5.795 7.727 1.00 79.56 116 PRO A CA 1
ATOM 873 C C . PRO A 1 116 ? 6.260 5.908 8.209 1.00 79.56 116 PRO A C 1
ATOM 875 O O . PRO A 1 116 ? 7.106 5.056 7.841 1.00 79.56 116 PRO A O 1
#

Foldseek 3Di:
DDDDDPDPPPDDDPVVVVVVVVVVVVVVVVVCVVVVCPVVVVVLVVLVVLQVQQLVLLVVQLVVDPVSWDDWFDPVRWDWLAPPDDGSSPVRDDDPGDPFTWTAGGNSPIDTPPND

Sequence (116 aa):
MFRKFFEAEEGFTLIELLVTIAIMAVLFGIVTLTLSGVGDNAEDAVIVAECSVVQSAADIWLAADTSNTITEREAGNVDVIDTGDAGFADAYIRDLPTSYEYYWDANGDVTCADLP

Secondary structure (DSSP, 8-state):
-------------HHHHHHHHHHHHHHHHHHHHHHTTHHHHHHHHHHHHHHHHHHHHHHHHHHH-TT-----B-TT--B---TT--THHHHH-SSSS-SS-EEE-TT--EEETT--